Protein AF-A0A3B8SPN1-F1 (afdb_monomer)

Structure (mmCIF, N/CA/C/O backbone):
data_AF-A0A3B8SPN1-F1
#
_entry.id   AF-A0A3B8SPN1-F1
#
loop_
_atom_site.group_PDB
_atom_site.id
_atom_site.type_symbol
_atom_site.label_atom_id
_atom_site.label_alt_id
_atom_site.label_comp_id
_atom_site.label_asym_id
_atom_site.label_entity_id
_atom_site.label_seq_id
_atom_site.pdbx_PDB_ins_code
_atom_site.Cartn_x
_atom_site.Cartn_y
_atom_site.Cartn_z
_atom_site.occupancy
_atom_site.B_iso_or_equiv
_atom_site.auth_seq_id
_atom_site.auth_comp_id
_atom_site.auth_asym_id
_atom_site.auth_atom_id
_atom_site.pdbx_PDB_model_num
ATOM 1 N N . THR A 1 1 ? 6.176 -5.239 -13.328 1.00 84.88 1 THR A N 1
ATOM 2 C CA . THR A 1 1 ? 7.607 -5.396 -13.693 1.00 84.88 1 THR A CA 1
ATOM 3 C C . THR A 1 1 ? 8.193 -4.048 -14.092 1.00 84.88 1 THR A C 1
ATOM 5 O O . THR A 1 1 ? 7.422 -3.110 -14.277 1.00 84.88 1 THR A O 1
ATOM 8 N N . ARG A 1 2 ? 9.526 -3.923 -14.216 1.00 86.31 2 ARG A N 1
ATOM 9 C CA . ARG A 1 2 ? 10.174 -2.670 -14.659 1.00 86.31 2 ARG A CA 1
ATOM 10 C C . ARG A 1 2 ? 9.676 -2.234 -16.042 1.00 86.31 2 ARG A C 1
ATOM 12 O O . ARG A 1 2 ? 9.346 -1.067 -16.229 1.00 86.31 2 ARG A O 1
ATOM 19 N N . ASP A 1 3 ? 9.513 -3.193 -16.950 1.00 89.12 3 ASP A N 1
ATOM 20 C CA . ASP A 1 3 ? 8.977 -2.946 -18.292 1.00 89.12 3 ASP A CA 1
ATOM 21 C C . ASP A 1 3 ? 7.534 -2.433 -18.240 1.00 89.12 3 ASP A C 1
ATOM 23 O O . ASP A 1 3 ? 7.234 -1.395 -18.822 1.00 89.12 3 ASP A O 1
ATOM 27 N N . ALA A 1 4 ? 6.668 -3.059 -17.434 1.00 86.81 4 ALA A N 1
ATOM 28 C CA . ALA A 1 4 ? 5.282 -2.614 -17.270 1.00 86.81 4 ALA A CA 1
ATOM 29 C C . ALA A 1 4 ? 5.168 -1.194 -16.673 1.00 86.81 4 ALA A C 1
ATOM 31 O O . ALA A 1 4 ? 4.238 -0.453 -16.995 1.00 86.81 4 ALA A O 1
ATOM 32 N N . LEU A 1 5 ? 6.100 -0.789 -15.800 1.00 87.75 5 LEU A N 1
ATOM 33 C CA . LEU A 1 5 ? 6.149 0.582 -15.280 1.00 87.75 5 LEU A CA 1
ATOM 34 C C . LEU A 1 5 ? 6.524 1.578 -16.385 1.00 87.75 5 LEU A C 1
ATOM 36 O O . LEU A 1 5 ? 5.853 2.599 -16.538 1.00 87.75 5 LEU A O 1
ATOM 40 N N . ARG A 1 6 ? 7.551 1.258 -17.181 1.00 88.31 6 ARG A N 1
ATOM 41 C CA . ARG A 1 6 ? 7.979 2.090 -18.312 1.00 88.31 6 ARG A CA 1
ATOM 42 C C . ARG A 1 6 ? 6.869 2.219 -19.358 1.00 88.31 6 ARG A C 1
ATOM 44 O O . ARG A 1 6 ? 6.577 3.331 -19.790 1.00 88.31 6 ARG A O 1
ATOM 51 N N . GLU A 1 7 ? 6.197 1.118 -19.697 1.00 89.00 7 GLU A N 1
ATOM 52 C CA . GLU A 1 7 ? 5.037 1.109 -20.600 1.00 89.00 7 GLU A CA 1
ATOM 53 C C . GLU A 1 7 ? 3.900 1.999 -20.086 1.00 89.00 7 GLU A C 1
ATOM 55 O O . GLU A 1 7 ? 3.340 2.780 -20.852 1.00 89.00 7 GLU A O 1
ATOM 60 N N . ARG A 1 8 ? 3.589 1.956 -18.782 1.00 87.69 8 ARG A N 1
ATOM 61 C CA . ARG A 1 8 ? 2.573 2.834 -18.175 1.00 87.69 8 ARG A CA 1
ATOM 62 C C . ARG A 1 8 ? 2.959 4.310 -18.214 1.00 87.69 8 ARG A C 1
ATOM 64 O O . ARG A 1 8 ? 2.076 5.142 -18.399 1.00 87.69 8 ARG A O 1
ATOM 71 N N . LEU A 1 9 ? 4.235 4.647 -18.019 1.00 86.69 9 LEU A N 1
ATOM 72 C CA . LEU A 1 9 ? 4.709 6.032 -18.107 1.00 86.69 9 LEU A CA 1
ATOM 73 C C . LEU A 1 9 ? 4.627 6.557 -19.547 1.00 86.69 9 LEU A C 1
ATOM 75 O O . LEU A 1 9 ? 4.091 7.640 -19.759 1.00 86.69 9 LEU A O 1
ATOM 79 N N . ILE A 1 10 ? 5.050 5.760 -20.533 1.00 86.62 10 ILE A N 1
ATOM 80 C CA . ILE A 1 10 ? 4.930 6.100 -21.962 1.00 86.62 10 ILE A CA 1
ATOM 81 C C . ILE A 1 10 ? 3.456 6.229 -22.370 1.00 86.62 10 ILE A C 1
ATOM 83 O O . ILE A 1 10 ? 3.059 7.194 -23.024 1.00 86.62 10 ILE A O 1
ATOM 87 N N . GLY A 1 11 ? 2.620 5.273 -21.956 1.00 83.12 11 GLY A N 1
ATOM 88 C CA . GLY A 1 11 ? 1.204 5.205 -22.318 1.00 83.12 11 GLY A CA 1
ATOM 89 C C . GLY A 1 11 ? 0.363 6.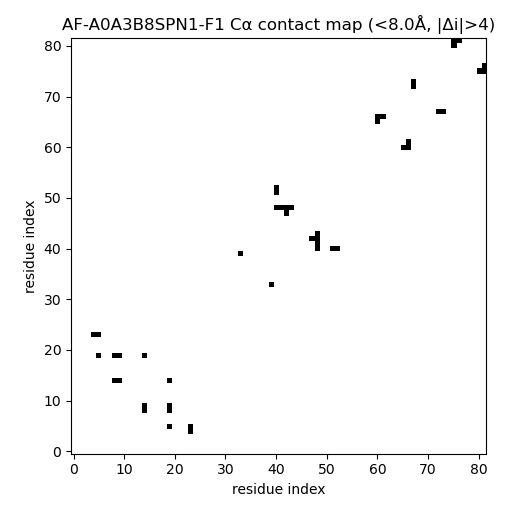379 -21.814 1.00 83.12 11 GLY A C 1
ATOM 90 O O . GLY A 1 11 ? -0.714 6.624 -22.351 1.00 83.12 11 GLY A O 1
ATOM 91 N N . ARG A 1 12 ? 0.854 7.147 -20.831 1.00 82.88 12 ARG A N 1
ATOM 92 C CA . ARG A 1 12 ? 0.201 8.381 -20.367 1.00 82.88 12 ARG A CA 1
ATOM 93 C C . ARG A 1 12 ? 0.286 9.527 -21.380 1.00 82.88 12 ARG A C 1
ATOM 95 O O . ARG A 1 12 ? -0.452 10.487 -21.203 1.00 82.88 12 ARG A O 1
ATOM 102 N N . GLN A 1 13 ? 1.135 9.433 -22.417 1.00 73.25 13 GLN A N 1
ATOM 103 C CA . GLN A 1 13 ? 1.335 10.444 -23.480 1.00 73.25 13 GLN A CA 1
ATOM 104 C C . GLN A 1 13 ? 1.543 11.883 -22.966 1.00 73.25 13 GLN A C 1
ATOM 106 O O . GLN A 1 13 ? 1.245 12.851 -23.659 1.00 73.25 13 GLN A O 1
ATOM 111 N N . GLN A 1 14 ? 2.020 12.031 -21.732 1.00 70.00 14 GLN A N 1
ATOM 112 C CA . GLN A 1 14 ? 2.141 13.320 -21.042 1.00 70.00 14 GLN A CA 1
ATOM 113 C C . GLN A 1 14 ? 3.593 13.720 -20.787 1.00 70.00 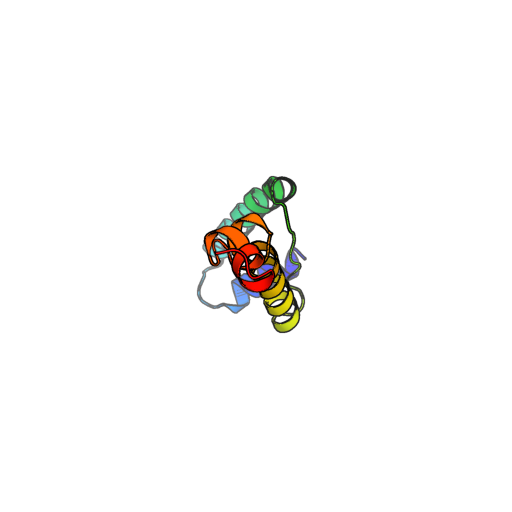14 GLN A C 1
ATOM 115 O O . GLN A 1 14 ? 3.848 14.865 -20.431 1.00 70.00 14 GLN A O 1
ATOM 120 N N . ASP A 1 15 ? 4.529 12.788 -20.967 1.00 77.81 15 ASP A N 1
ATOM 121 C CA . ASP A 1 15 ? 5.919 12.934 -20.564 1.00 77.81 15 ASP A CA 1
ATOM 122 C C . ASP A 1 15 ? 6.839 12.611 -21.756 1.00 77.81 15 ASP A C 1
ATOM 124 O O . ASP A 1 15 ? 6.670 11.584 -22.419 1.00 77.81 15 ASP A O 1
ATOM 128 N N . ASP A 1 16 ? 7.826 13.472 -22.015 1.00 83.56 16 ASP A N 1
ATOM 129 C CA . ASP A 1 16 ? 8.897 13.202 -22.980 1.00 83.56 16 ASP A CA 1
ATOM 130 C C . ASP A 1 16 ? 9.864 12.127 -22.451 1.00 83.56 16 ASP A C 1
ATOM 132 O O . ASP A 1 16 ? 9.915 11.831 -21.253 1.00 83.56 16 ASP A O 1
ATOM 136 N N . SER A 1 17 ? 10.687 11.551 -23.335 1.00 81.81 17 SER A N 1
ATOM 137 C CA . SER A 1 17 ? 11.614 10.457 -22.993 1.00 81.81 17 SER A CA 1
ATOM 138 C C . SER A 1 17 ? 12.549 10.780 -21.821 1.00 81.81 17 SER A C 1
ATOM 140 O O . SER A 1 17 ? 12.787 9.921 -20.973 1.00 81.81 17 SER A O 1
ATOM 142 N N . THR A 1 18 ? 13.017 12.026 -21.721 1.00 84.31 18 THR A N 1
ATOM 143 C CA . THR A 1 18 ? 13.876 12.502 -20.625 1.00 84.31 18 THR A CA 1
ATOM 144 C C . THR A 1 18 ? 13.153 12.520 -19.277 1.00 84.31 18 THR A C 1
ATOM 146 O O . THR A 1 18 ? 13.753 12.203 -18.251 1.00 84.31 18 THR A O 1
ATOM 149 N N . ILE A 1 19 ? 11.855 12.838 -19.268 1.00 86.88 19 ILE A N 1
ATOM 150 C CA . ILE A 1 19 ? 11.010 12.836 -18.066 1.00 86.88 19 ILE A CA 1
ATOM 151 C C . ILE A 1 19 ? 10.700 11.396 -17.645 1.00 86.88 19 ILE A C 1
ATOM 153 O O . ILE A 1 19 ? 10.706 11.086 -16.453 1.00 86.88 19 ILE A O 1
ATOM 157 N N . ILE A 1 20 ? 10.471 10.499 -18.609 1.00 86.88 20 ILE A N 1
ATOM 158 C CA . ILE A 1 20 ? 10.249 9.073 -18.335 1.00 86.88 20 ILE A CA 1
ATOM 159 C C . ILE A 1 20 ? 11.470 8.463 -17.645 1.00 86.88 20 ILE A C 1
ATOM 161 O O . ILE A 1 20 ? 11.308 7.784 -16.634 1.00 86.88 20 ILE A O 1
ATOM 165 N N . ASP A 1 21 ? 12.682 8.719 -18.141 1.00 87.31 21 ASP A N 1
ATOM 166 C CA . ASP A 1 21 ? 13.899 8.182 -17.525 1.00 87.31 21 ASP A CA 1
ATOM 167 C C . ASP A 1 21 ? 14.132 8.756 -16.115 1.00 87.31 21 ASP A C 1
ATOM 169 O O . ASP A 1 21 ? 14.473 8.000 -15.204 1.00 87.31 21 ASP A O 1
ATOM 173 N N . ALA A 1 22 ? 13.852 10.047 -15.896 1.00 89.00 22 ALA A N 1
ATOM 174 C CA . ALA A 1 22 ? 13.902 10.652 -14.562 1.00 89.00 22 ALA A CA 1
ATOM 175 C C . ALA A 1 22 ? 12.905 9.999 -13.586 1.00 89.00 22 ALA A C 1
ATOM 177 O O . ALA A 1 22 ? 13.263 9.665 -12.460 1.00 89.00 22 ALA A O 1
ATOM 178 N N . ARG A 1 23 ? 11.669 9.737 -14.027 1.00 88.81 23 ARG A N 1
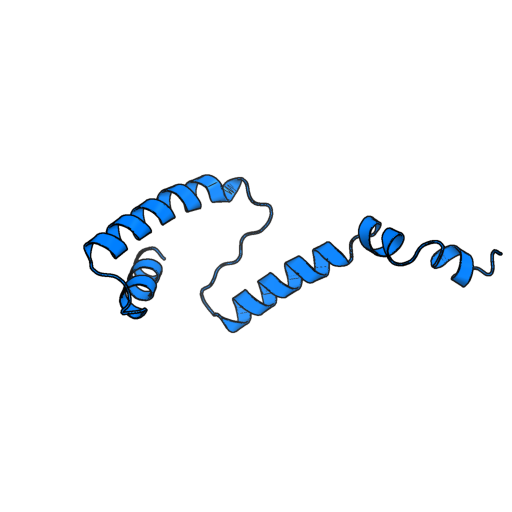ATOM 179 C CA . ARG A 1 23 ? 10.657 9.046 -13.210 1.00 88.81 23 ARG A CA 1
ATOM 180 C C . ARG A 1 23 ? 10.979 7.577 -12.960 1.00 88.81 23 ARG A C 1
ATOM 182 O O . ARG A 1 23 ? 10.632 7.049 -11.909 1.00 88.81 23 ARG A O 1
ATOM 189 N N . MET A 1 24 ? 11.628 6.903 -13.907 1.00 90.81 24 MET A N 1
ATOM 190 C CA . MET A 1 24 ? 12.120 5.542 -13.688 1.00 90.81 24 MET A CA 1
ATOM 191 C C . MET A 1 24 ? 13.213 5.512 -12.613 1.00 90.81 24 MET A C 1
ATOM 193 O O . MET A 1 24 ? 13.247 4.560 -11.842 1.00 90.81 24 MET A O 1
ATOM 197 N N . ALA A 1 25 ? 14.064 6.542 -12.534 1.00 89.50 25 ALA A N 1
ATOM 198 C CA . ALA A 1 25 ? 15.052 6.677 -11.463 1.00 89.50 25 ALA A CA 1
ATOM 199 C C . ALA A 1 25 ? 14.393 6.976 -10.101 1.00 89.50 25 ALA A C 1
ATOM 201 O O . ALA A 1 25 ? 14.718 6.330 -9.112 1.00 89.50 25 ALA A O 1
ATOM 202 N N . GLU A 1 26 ? 13.402 7.871 -10.054 1.00 88.81 26 GLU A N 1
ATOM 203 C CA . GLU A 1 26 ? 12.613 8.137 -8.836 1.00 88.81 26 GLU A CA 1
ATOM 204 C C . GLU A 1 26 ? 11.885 6.877 -8.328 1.00 88.81 26 GLU A C 1
ATOM 206 O O . GLU A 1 26 ? 11.776 6.629 -7.122 1.00 88.81 26 GLU A O 1
ATOM 211 N N . ALA A 1 27 ? 11.403 6.038 -9.250 1.00 88.81 27 ALA A N 1
ATOM 212 C CA . ALA A 1 27 ? 10.788 4.766 -8.900 1.00 88.81 27 ALA A CA 1
ATOM 213 C C . ALA A 1 27 ? 11.779 3.809 -8.221 1.00 88.81 27 ALA A C 1
ATOM 215 O O . ALA A 1 27 ? 11.369 3.076 -7.324 1.00 88.81 27 ALA A O 1
ATOM 216 N N . ASP A 1 28 ? 13.058 3.833 -8.604 1.00 88.31 28 ASP A N 1
ATOM 217 C CA . ASP A 1 28 ? 14.092 3.007 -7.978 1.00 88.31 28 ASP A CA 1
ATOM 218 C C . ASP A 1 28 ? 14.313 3.434 -6.519 1.00 88.31 28 ASP A C 1
ATOM 220 O O . ASP A 1 28 ? 14.205 2.596 -5.621 1.00 88.31 28 ASP A O 1
ATOM 224 N N . GLU A 1 29 ? 14.467 4.738 -6.263 1.00 89.06 29 GLU A N 1
ATOM 225 C CA . GLU A 1 29 ? 14.574 5.284 -4.899 1.00 89.06 29 GLU A CA 1
ATOM 226 C C . GLU A 1 29 ? 13.347 4.928 -4.043 1.00 89.06 29 GLU A C 1
ATOM 228 O O . GLU A 1 29 ? 13.458 4.540 -2.879 1.00 89.06 29 GLU A O 1
ATOM 233 N N . THR A 1 30 ? 12.151 5.007 -4.631 1.00 83.94 30 THR A N 1
ATOM 234 C CA . THR A 1 30 ? 10.899 4.682 -3.934 1.00 83.94 30 THR A CA 1
ATOM 235 C C . THR A 1 30 ? 10.802 3.191 -3.593 1.00 83.94 30 THR A C 1
ATOM 237 O O . THR A 1 30 ? 10.368 2.830 -2.496 1.00 83.94 30 THR A O 1
ATOM 240 N N . ILE A 1 31 ? 11.204 2.308 -4.513 1.00 88.75 31 ILE A N 1
ATOM 241 C CA . ILE A 1 31 ? 11.162 0.851 -4.316 1.00 88.75 31 ILE A CA 1
ATOM 242 C C . ILE A 1 31 ? 12.176 0.413 -3.254 1.00 88.75 31 ILE A C 1
ATOM 244 O O . ILE A 1 31 ? 11.860 -0.466 -2.452 1.00 88.75 31 ILE A O 1
ATOM 248 N N . GLU A 1 32 ? 13.349 1.045 -3.180 1.00 92.62 32 GLU A N 1
ATOM 249 C CA . GLU A 1 32 ? 14.330 0.790 -2.114 1.00 92.62 32 GLU A CA 1
ATOM 250 C C . GLU A 1 32 ? 13.768 1.073 -0.717 1.00 92.62 32 GLU A C 1
ATOM 252 O O . GLU A 1 32 ? 14.115 0.392 0.250 1.00 92.62 32 GLU A O 1
ATOM 257 N N . GLN A 1 33 ? 12.854 2.039 -0.605 1.00 92.06 33 GLN A N 1
ATOM 258 C CA . GLN A 1 33 ? 12.184 2.3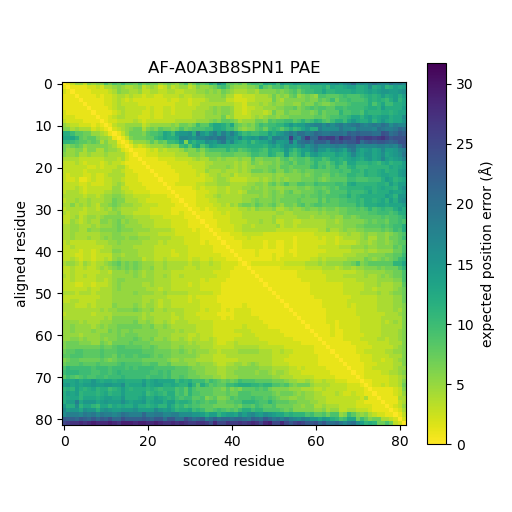64 0.652 1.00 92.06 33 GLN A CA 1
ATOM 259 C C . GLN A 1 33 ? 10.967 1.477 0.946 1.00 92.06 33 GLN A C 1
ATOM 261 O O . GLN A 1 33 ? 10.479 1.495 2.078 1.00 92.06 33 GLN A O 1
ATOM 266 N N . ALA A 1 34 ? 10.492 0.667 -0.010 1.00 91.56 34 ALA A N 1
ATOM 267 C CA . ALA A 1 34 ? 9.309 -0.184 0.153 1.00 91.56 34 ALA A CA 1
ATOM 268 C C . ALA A 1 34 ? 9.326 -1.086 1.411 1.00 91.56 34 ALA A C 1
ATOM 270 O O . ALA A 1 34 ? 8.270 -1.217 2.036 1.00 91.56 34 ALA A O 1
ATOM 271 N N . PRO A 1 35 ? 10.467 -1.661 1.85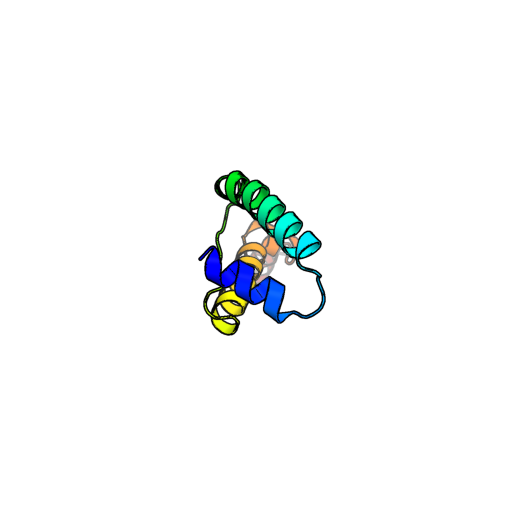7 1.00 96.12 35 PRO A N 1
ATOM 272 C CA . PRO A 1 35 ? 10.546 -2.442 3.099 1.00 96.12 35 PRO A CA 1
ATOM 273 C C . PRO A 1 35 ? 10.122 -1.707 4.376 1.00 96.12 35 PRO A C 1
ATOM 275 O O . PRO A 1 35 ? 9.835 -2.362 5.373 1.00 96.12 35 PRO A O 1
ATOM 278 N N . HIS A 1 36 ? 10.056 -0.374 4.360 1.00 95.44 36 HIS A N 1
ATOM 279 C CA . HIS A 1 36 ? 9.623 0.429 5.507 1.00 95.44 36 HIS A CA 1
ATOM 280 C C . HIS A 1 36 ? 8.100 0.619 5.589 1.00 95.44 36 HIS A C 1
ATOM 282 O O . HIS A 1 36 ? 7.616 1.235 6.536 1.00 95.44 36 HIS A O 1
ATOM 288 N N . PHE A 1 37 ? 7.337 0.125 4.610 1.00 94.38 37 PHE A N 1
ATOM 289 C CA . PHE A 1 37 ? 5.880 0.239 4.581 1.00 94.38 37 PHE A CA 1
ATOM 290 C C . PHE A 1 37 ? 5.205 -1.021 5.124 1.00 94.38 37 PHE A C 1
ATOM 292 O O . PHE A 1 37 ? 5.611 -2.140 4.822 1.00 94.38 37 PHE A O 1
ATOM 299 N N . ASP A 1 38 ? 4.104 -0.836 5.855 1.00 95.50 38 ASP A N 1
ATOM 300 C CA . ASP A 1 38 ? 3.360 -1.937 6.482 1.00 95.50 38 ASP A CA 1
ATOM 301 C C . ASP A 1 38 ? 2.584 -2.819 5.483 1.00 95.50 38 ASP A C 1
ATOM 303 O O . ASP A 1 38 ? 2.258 -3.966 5.787 1.00 95.50 38 ASP A O 1
ATOM 307 N N . TYR A 1 39 ? 2.238 -2.283 4.306 1.00 95.75 39 TYR A N 1
ATOM 308 C CA . TYR A 1 39 ? 1.415 -2.968 3.307 1.00 95.75 39 TYR A CA 1
ATOM 309 C C . TYR A 1 39 ? 1.946 -2.741 1.900 1.00 95.75 39 TYR A C 1
ATOM 311 O O . TYR A 1 39 ? 2.217 -1.605 1.511 1.00 95.75 39 TYR A O 1
ATOM 319 N N . TRP A 1 40 ? 1.990 -3.810 1.106 1.00 95.12 40 TRP A N 1
ATOM 320 C CA . TRP A 1 40 ? 2.321 -3.759 -0.316 1.00 95.12 40 TRP A CA 1
ATOM 321 C C . TRP A 1 40 ? 1.111 -4.168 -1.152 1.00 95.12 40 TRP A C 1
ATOM 323 O O . TRP A 1 40 ? 0.492 -5.203 -0.905 1.00 95.12 40 TRP A O 1
ATOM 333 N N . VAL A 1 41 ? 0.780 -3.351 -2.153 1.00 95.75 41 VAL A N 1
ATOM 334 C CA . VAL A 1 41 ? -0.296 -3.614 -3.116 1.00 95.75 41 VAL A CA 1
ATOM 335 C C . VAL A 1 41 ? 0.326 -3.708 -4.499 1.00 95.75 41 VAL A C 1
ATOM 337 O O . VAL A 1 41 ? 0.872 -2.730 -5.010 1.00 95.75 41 VAL A O 1
ATOM 340 N N . ILE A 1 42 ? 0.243 -4.888 -5.110 1.00 94.12 42 ILE A N 1
ATOM 341 C CA . ILE A 1 42 ? 0.732 -5.105 -6.470 1.00 94.12 42 ILE A CA 1
ATOM 342 C C . ILE A 1 42 ? -0.360 -4.695 -7.454 1.00 94.12 42 ILE A C 1
ATOM 344 O O . ILE A 1 42 ? -1.424 -5.308 -7.524 1.00 94.12 42 ILE A O 1
ATOM 348 N N . ASN A 1 43 ? -0.094 -3.636 -8.214 1.00 93.81 43 ASN A N 1
ATOM 349 C CA . ASN A 1 43 ? -1.027 -3.104 -9.200 1.00 93.81 43 ASN A CA 1
ATOM 350 C C . ASN A 1 43 ? -0.825 -3.764 -10.570 1.00 93.81 43 ASN A C 1
ATOM 352 O O . ASN A 1 43 ? -0.355 -3.110 -11.502 1.00 93.81 43 ASN A O 1
ATOM 356 N N . ASP A 1 44 ? -1.153 -5.050 -10.678 1.00 91.81 44 ASP A N 1
ATOM 357 C CA . ASP A 1 44 ? -1.178 -5.770 -11.962 1.00 91.81 44 ASP A CA 1
ATOM 358 C C . ASP A 1 44 ? -2.558 -5.663 -12.632 1.00 91.81 44 ASP A C 1
ATOM 360 O O . ASP A 1 44 ? -2.637 -5.376 -13.825 1.00 91.81 44 ASP A O 1
ATOM 364 N N . ASP A 1 45 ? -3.631 -5.779 -11.842 1.00 95.44 45 ASP A N 1
ATOM 365 C CA . ASP A 1 45 ? -5.014 -5.489 -12.234 1.00 95.44 45 ASP A CA 1
ATOM 366 C C . ASP A 1 45 ? -5.557 -4.309 -11.417 1.00 95.44 45 ASP A C 1
ATOM 368 O O . ASP A 1 45 ? -5.462 -4.292 -10.185 1.00 95.44 45 ASP A O 1
ATOM 372 N N . PHE A 1 46 ? -6.118 -3.312 -12.106 1.00 91.62 46 PHE A N 1
ATOM 373 C CA . PHE A 1 46 ? -6.520 -2.054 -11.478 1.00 91.62 46 PHE A CA 1
ATOM 374 C C . PHE A 1 46 ? -7.676 -2.231 -10.489 1.00 91.62 46 PHE A C 1
ATOM 376 O O . PHE A 1 46 ? -7.617 -1.701 -9.378 1.00 91.62 46 PHE A O 1
ATOM 383 N N . GLU A 1 47 ? -8.716 -2.976 -10.867 1.00 97.44 47 GLU A N 1
ATOM 384 C CA . GLU A 1 47 ? -9.903 -3.156 -10.027 1.00 97.44 47 GLU A CA 1
ATOM 385 C C . GLU A 1 47 ? -9.564 -3.954 -8.766 1.00 97.44 47 GLU A C 1
ATOM 387 O O . GLU A 1 47 ? -9.969 -3.590 -7.655 1.00 97.44 47 GLU A O 1
ATOM 392 N N . MET A 1 48 ? -8.736 -4.990 -8.910 1.00 97.94 48 MET A N 1
ATOM 393 C CA . MET A 1 48 ? -8.220 -5.761 -7.786 1.00 97.94 48 MET A CA 1
ATOM 394 C C . MET A 1 48 ? -7.370 -4.893 -6.850 1.00 97.94 48 MET A C 1
ATOM 396 O O . MET A 1 48 ? -7.610 -4.886 -5.639 1.00 97.94 48 MET A O 1
ATOM 400 N N . ALA A 1 49 ? -6.411 -4.132 -7.386 1.00 97.94 49 ALA A N 1
ATOM 401 C CA . ALA A 1 49 ? -5.538 -3.271 -6.590 1.00 97.94 49 ALA A CA 1
ATOM 402 C C . ALA A 1 49 ? -6.326 -2.173 -5.858 1.00 97.94 49 ALA A C 1
ATOM 404 O O . ALA A 1 49 ? -6.080 -1.896 -4.680 1.00 97.94 49 ALA A O 1
ATOM 405 N N . LEU A 1 50 ? -7.332 -1.589 -6.516 1.00 98.00 50 LEU A N 1
ATOM 406 C CA . LEU A 1 50 ? -8.246 -0.627 -5.906 1.00 98.00 50 LEU A CA 1
ATOM 407 C C . LEU A 1 50 ? -9.045 -1.262 -4.760 1.00 98.00 50 LEU A C 1
ATOM 409 O O . LEU A 1 50 ? -9.198 -0.652 -3.697 1.00 98.00 50 LEU A O 1
ATOM 413 N N . GLY A 1 51 ? -9.545 -2.484 -4.953 1.00 98.38 51 GLY A N 1
ATOM 414 C CA . GLY A 1 51 ? -10.237 -3.250 -3.919 1.00 98.38 51 GLY A CA 1
ATOM 415 C C . GLY A 1 51 ? -9.350 -3.538 -2.704 1.00 98.38 51 GLY A C 1
ATOM 416 O O . GLY A 1 51 ? -9.769 -3.322 -1.562 1.00 98.38 51 GLY A O 1
ATOM 417 N N . GLN A 1 52 ? -8.105 -3.953 -2.936 1.00 98.44 52 GLN A N 1
ATOM 418 C CA . GLN A 1 52 ? -7.114 -4.201 -1.884 1.00 98.44 52 GLN A CA 1
ATOM 419 C C . GLN A 1 52 ? -6.788 -2.920 -1.106 1.00 98.44 52 GLN A C 1
ATOM 421 O O . GLN A 1 52 ? -6.862 -2.909 0.124 1.00 98.44 52 GLN A O 1
ATOM 426 N N . LEU A 1 53 ? -6.529 -1.811 -1.806 1.00 98.06 53 LEU A N 1
ATOM 427 C CA . LEU A 1 53 ? -6.251 -0.517 -1.182 1.00 98.06 53 LEU A CA 1
ATOM 428 C C . LEU A 1 53 ? -7.426 -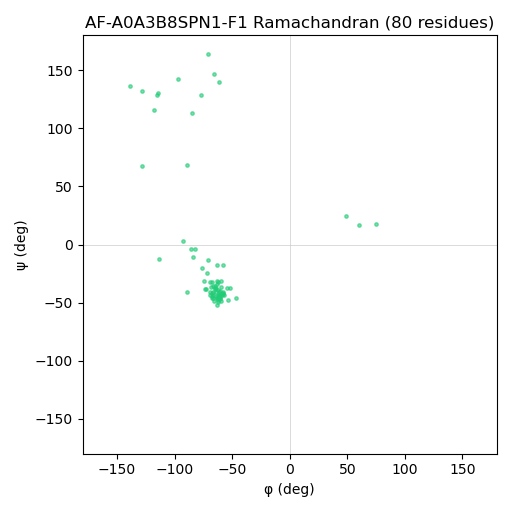0.032 -0.318 1.00 98.06 53 LEU A C 1
ATOM 430 O O . LEU A 1 53 ? -7.234 0.366 0.835 1.00 98.06 53 LEU A O 1
ATOM 434 N N . LYS A 1 54 ? -8.660 -0.112 -0.837 1.00 98.19 54 LYS A N 1
ATOM 435 C CA . LYS A 1 54 ? -9.875 0.203 -0.064 1.00 98.19 54 LYS A CA 1
ATOM 436 C C . LYS A 1 54 ? -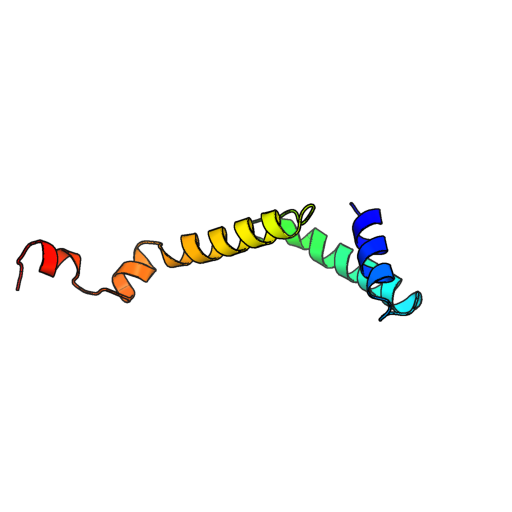9.964 -0.659 1.192 1.00 98.19 54 LYS A C 1
ATOM 438 O O . LYS A 1 54 ? -10.261 -0.138 2.265 1.00 98.19 54 LYS A O 1
ATOM 443 N N . SER A 1 55 ? -9.675 -1.952 1.071 1.00 98.06 55 SER A N 1
ATOM 444 C CA . SER A 1 55 ? -9.748 -2.904 2.182 1.00 98.06 55 SER A CA 1
ATOM 445 C C . SER A 1 55 ? -8.747 -2.579 3.289 1.00 98.06 55 SER A C 1
ATOM 447 O O . SER A 1 55 ? -9.122 -2.609 4.460 1.00 98.06 55 SER A O 1
ATOM 449 N N . ILE A 1 56 ? -7.518 -2.183 2.944 1.00 98.00 56 ILE A N 1
ATOM 450 C CA . ILE A 1 56 ? -6.507 -1.732 3.916 1.00 98.00 56 ILE A CA 1
ATOM 451 C C . ILE A 1 56 ? -7.019 -0.513 4.693 1.00 98.00 56 ILE A C 1
ATOM 453 O O . ILE A 1 56 ? -7.001 -0.503 5.925 1.00 98.00 56 ILE A O 1
ATOM 457 N N . ILE A 1 57 ? -7.548 0.495 3.993 1.00 97.19 57 ILE A N 1
ATOM 458 C CA . ILE A 1 57 ? -8.073 1.717 4.623 1.00 97.19 57 ILE A CA 1
ATOM 459 C C . ILE A 1 57 ? -9.273 1.403 5.522 1.00 97.19 57 ILE A C 1
ATOM 461 O O . ILE A 1 57 ? -9.369 1.927 6.635 1.00 97.19 57 ILE A O 1
ATOM 465 N N . ILE A 1 58 ? -10.197 0.564 5.051 1.00 97.62 58 ILE A N 1
ATOM 466 C CA . ILE A 1 58 ? -11.378 0.158 5.818 1.00 97.62 58 ILE A CA 1
ATOM 467 C C . ILE A 1 58 ? -10.934 -0.598 7.069 1.00 97.62 58 ILE A C 1
ATOM 469 O O . ILE A 1 58 ? -11.292 -0.185 8.167 1.00 97.62 58 ILE A O 1
ATOM 473 N N . SER A 1 59 ? -10.094 -1.625 6.929 1.00 97.56 59 SER A N 1
ATOM 474 C CA . SER A 1 59 ? -9.542 -2.396 8.050 1.00 97.56 59 SER A CA 1
ATOM 475 C C . SER A 1 59 ? -8.875 -1.490 9.086 1.00 97.56 59 SER A C 1
ATOM 477 O O . SER A 1 59 ? -9.203 -1.547 10.274 1.00 97.56 59 SER A O 1
ATOM 479 N N . HIS A 1 60 ? -8.025 -0.559 8.638 1.00 95.88 60 HIS A N 1
ATOM 480 C CA . HIS A 1 60 ? -7.368 0.380 9.537 1.00 95.88 60 HIS A CA 1
ATOM 481 C C . HIS A 1 60 ? -8.357 1.299 10.262 1.00 95.88 60 HIS A C 1
ATOM 483 O O . HIS A 1 60 ? -8.086 1.671 11.394 1.00 95.88 60 HIS A O 1
ATOM 489 N N . ARG A 1 61 ? -9.501 1.658 9.661 1.00 95.75 61 ARG A N 1
ATOM 490 C CA . ARG A 1 61 ? -10.561 2.457 10.311 1.00 95.75 61 ARG A CA 1
ATOM 491 C C . ARG A 1 61 ? -11.416 1.657 11.295 1.00 95.75 61 ARG A C 1
ATOM 493 O O . ARG A 1 61 ? -12.053 2.278 12.145 1.00 95.75 61 ARG A O 1
ATOM 500 N N . GLN A 1 62 ? -11.423 0.329 11.184 1.00 96.56 62 GLN A N 1
ATOM 501 C CA . GLN A 1 62 ? -12.184 -0.566 12.055 1.00 96.56 62 GLN A CA 1
ATOM 502 C C . GLN A 1 62 ? -11.385 -1.072 13.266 1.00 96.56 62 GLN A C 1
ATOM 504 O O . GLN A 1 62 ? -11.923 -1.864 14.043 1.00 96.56 62 GLN A O 1
ATOM 509 N N . ARG A 1 63 ? -10.129 -0.643 13.488 1.00 96.44 63 ARG A N 1
ATOM 510 C CA . ARG A 1 63 ? -9.406 -1.076 14.696 1.00 96.44 63 ARG A CA 1
ATOM 511 C C . ARG A 1 63 ? -10.103 -0.509 15.931 1.00 96.44 63 ARG A C 1
ATOM 513 O O . ARG A 1 63 ? -10.635 0.605 15.942 1.00 96.44 63 ARG A O 1
ATOM 520 N N . ARG A 1 64 ? -10.049 -1.288 17.013 1.00 94.19 64 ARG A N 1
ATOM 521 C CA . ARG A 1 64 ? -10.720 -0.978 18.283 1.00 94.19 64 ARG A CA 1
ATOM 522 C C . ARG A 1 64 ? -10.518 0.475 18.749 1.00 94.19 64 ARG A C 1
ATOM 524 O O . ARG A 1 64 ? -11.530 1.088 19.073 1.00 94.19 64 ARG A O 1
ATOM 53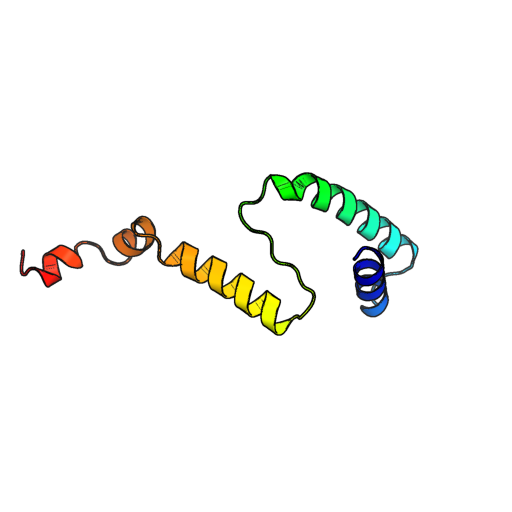1 N N . PRO A 1 65 ? -9.301 1.064 18.731 1.00 94.81 65 PRO A N 1
ATOM 532 C CA . PRO A 1 65 ? -9.122 2.447 19.168 1.00 94.81 65 PRO A CA 1
ATOM 533 C C . PRO A 1 65 ? -9.926 3.464 18.344 1.00 94.81 65 PRO A C 1
ATOM 535 O O . PRO A 1 65 ? -10.503 4.379 18.923 1.00 94.81 65 PRO A O 1
ATOM 538 N N . GLN A 1 66 ? -10.023 3.309 17.014 1.00 94.75 66 GLN A N 1
ATOM 539 C CA . GLN A 1 66 ? -10.792 4.259 16.197 1.00 94.75 66 GLN A CA 1
ATOM 540 C C . GLN A 1 66 ? -12.297 4.089 16.386 1.00 94.75 66 GLN A C 1
ATOM 542 O O . GLN A 1 66 ? -13.023 5.080 16.430 1.00 94.75 66 GLN A O 1
ATOM 547 N N . ILE A 1 67 ? -12.773 2.847 16.510 1.00 94.81 67 ILE A N 1
ATOM 548 C CA . ILE A 1 67 ? -14.196 2.578 16.744 1.00 94.81 67 ILE A CA 1
ATOM 549 C C . ILE A 1 67 ? -14.629 3.076 18.122 1.00 94.81 67 ILE A C 1
ATOM 551 O O . ILE A 1 67 ? -15.657 3.739 18.219 1.00 94.81 67 ILE A O 1
ATOM 555 N N . GLN A 1 68 ? -13.829 2.838 19.165 1.00 93.25 68 GLN A N 1
ATOM 556 C CA . GLN A 1 68 ? -14.100 3.353 20.510 1.00 93.25 68 GLN A CA 1
ATOM 557 C C . GLN A 1 68 ? -14.119 4.884 20.543 1.00 93.25 68 GLN A C 1
ATOM 559 O O . GLN A 1 68 ? -15.009 5.460 21.159 1.00 93.25 68 GLN A O 1
ATOM 564 N N . ALA A 1 69 ? -13.196 5.544 19.836 1.00 93.38 69 ALA A N 1
ATOM 565 C CA . ALA A 1 69 ? -13.190 7.002 19.734 1.00 93.38 69 ALA A CA 1
ATOM 566 C C . ALA A 1 69 ? -14.434 7.555 19.012 1.00 93.38 69 ALA A C 1
ATOM 568 O O . ALA A 1 69 ? -14.962 8.591 19.405 1.00 93.38 69 ALA A O 1
ATOM 569 N N . LYS A 1 70 ? -14.925 6.871 17.967 1.00 93.56 70 LYS A N 1
ATOM 570 C CA . LYS A 1 70 ? -16.145 7.268 17.236 1.00 93.56 70 LYS A CA 1
ATOM 571 C C . LYS A 1 70 ? -17.436 6.971 17.995 1.00 93.56 70 LYS A C 1
ATOM 573 O O . LYS A 1 70 ? -18.423 7.680 17.818 1.00 93.56 70 LYS A O 1
ATOM 578 N N . HIS A 1 71 ? -17.441 5.914 18.798 1.00 92.81 71 HIS A N 1
ATOM 579 C CA . HIS A 1 71 ? -18.614 5.435 19.518 1.00 92.81 71 HIS A CA 1
ATOM 580 C C . HIS A 1 71 ? -18.295 5.270 21.012 1.00 92.81 71 HIS A C 1
ATOM 582 O O . HIS A 1 71 ? -18.269 4.140 21.517 1.00 92.81 71 HIS A O 1
ATOM 588 N N . PRO A 1 72 ? -18.053 6.382 21.734 1.00 90.19 72 PRO A N 1
ATOM 589 C CA . PRO A 1 72 ? -17.790 6.323 23.163 1.00 90.19 72 PRO A CA 1
ATOM 590 C C . PRO A 1 72 ? -19.001 5.729 23.886 1.00 90.19 72 PRO A C 1
ATOM 592 O O . PRO A 1 72 ? -20.156 6.002 23.540 1.00 90.19 72 PRO A O 1
ATOM 595 N N . ASN A 1 73 ? -18.724 4.882 24.875 1.00 89.31 73 ASN A N 1
ATOM 596 C CA . ASN A 1 73 ? -19.717 4.237 25.736 1.00 89.31 73 ASN A CA 1
ATOM 597 C C . ASN A 1 73 ? -20.718 3.346 24.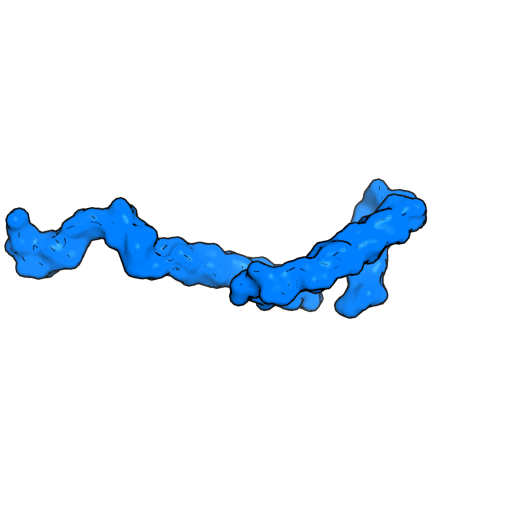970 1.00 89.31 73 ASN A C 1
ATOM 599 O O . ASN A 1 73 ? -21.764 2.990 25.502 1.00 89.31 73 ASN A O 1
ATOM 603 N N . PHE A 1 74 ? -20.431 2.961 23.716 1.00 88.69 74 PHE A N 1
ATOM 604 C CA . PHE A 1 74 ? -21.321 2.094 22.930 1.00 88.69 74 PHE A CA 1
ATOM 605 C C . PHE A 1 74 ? -21.583 0.752 23.617 1.00 88.69 74 PHE A C 1
ATOM 607 O O . PHE A 1 74 ? -22.722 0.299 23.664 1.00 88.69 74 PHE A O 1
ATOM 614 N N . LEU A 1 75 ? -20.540 0.146 24.190 1.00 87.12 75 LEU A N 1
ATOM 615 C CA . LEU A 1 75 ? -20.668 -1.110 24.927 1.00 87.12 75 LEU A CA 1
ATOM 616 C C . LEU A 1 75 ? -21.426 -0.928 26.247 1.00 87.12 75 LEU A C 1
ATOM 618 O O . LEU A 1 75 ? -22.275 -1.750 26.561 1.00 87.12 75 LEU A O 1
ATOM 622 N N . GLU A 1 76 ? -21.175 0.155 26.985 1.00 90.00 76 GLU A N 1
ATOM 623 C CA . GLU A 1 76 ? -21.892 0.468 28.233 1.00 90.00 76 GLU A CA 1
ATOM 624 C C . GLU A 1 76 ? -23.391 0.652 27.976 1.00 90.00 76 GLU A C 1
ATOM 626 O O . GLU A 1 76 ? -24.213 0.030 28.646 1.00 90.00 76 GLU A O 1
ATOM 631 N N . LYS A 1 77 ? -23.741 1.394 26.915 1.00 89.88 77 LYS A N 1
ATOM 632 C CA . LYS A 1 77 ? -25.125 1.549 26.446 1.00 89.88 77 LYS A CA 1
ATOM 633 C C . LYS A 1 77 ? -25.759 0.216 26.061 1.00 89.88 77 LYS A C 1
ATOM 635 O O . LYS A 1 77 ? -26.917 -0.017 26.391 1.00 89.88 77 LYS A O 1
ATOM 640 N N . LEU A 1 78 ? -25.021 -0.655 25.369 1.00 91.12 78 LEU A N 1
ATOM 641 C CA . LEU A 1 78 ? -25.524 -1.969 24.962 1.00 91.12 78 LEU A CA 1
ATOM 642 C C . LEU A 1 78 ? -25.766 -2.894 26.167 1.00 91.12 78 LEU A C 1
ATOM 644 O O . LEU A 1 78 ? -26.688 -3.703 26.139 1.00 91.12 78 LEU A O 1
ATOM 648 N N . LEU A 1 79 ? -24.964 -2.748 27.224 1.00 93.94 79 LEU A N 1
ATOM 649 C CA . LEU A 1 79 ? -25.091 -3.484 28.486 1.00 93.94 79 LEU A CA 1
ATOM 650 C C . LEU A 1 79 ? -26.128 -2.876 29.449 1.00 93.94 79 LEU A C 1
ATOM 652 O O . LEU A 1 79 ? -26.391 -3.454 30.501 1.00 93.94 79 LEU A O 1
ATOM 656 N N . GLY A 1 80 ? -26.735 -1.737 29.100 1.00 87.56 80 GLY A N 1
ATOM 657 C CA . GLY A 1 80 ? -27.727 -1.058 29.938 1.00 87.56 80 GLY A CA 1
ATOM 658 C C . GLY A 1 80 ? -27.133 -0.319 31.140 1.00 87.56 80 GLY A C 1
ATOM 659 O O . GLY A 1 80 ? -27.862 0.001 32.077 1.00 87.56 80 GLY A O 1
ATOM 660 N N . HIS A 1 81 ? -25.828 -0.047 31.129 1.00 80.00 81 HIS A N 1
ATOM 661 C CA . HIS A 1 81 ? -25.199 0.815 32.123 1.00 80.00 81 HIS A CA 1
ATOM 662 C C . HIS A 1 81 ? -25.508 2.283 31.783 1.00 80.00 81 HIS A C 1
ATOM 664 O O . HIS A 1 81 ? -25.353 2.694 30.629 1.00 80.00 81 HIS A O 1
ATOM 670 N N . GLN A 1 82 ? -26.015 3.033 32.770 1.00 62.09 82 GLN A N 1
ATOM 671 C CA . GLN A 1 82 ? -26.239 4.482 32.677 1.00 62.09 82 GLN A CA 1
ATOM 672 C C . GLN A 1 82 ? -24.949 5.249 32.945 1.00 62.09 82 GLN A C 1
ATOM 674 O O . GLN A 1 82 ? -24.258 4.881 33.922 1.00 62.09 82 GLN A O 1
#

Solvent-accessible surface area (backbone atoms only — not comparable to full-atom values): 5022 Å² total; per-residue (Å²): 103,74,65,58,51,51,51,54,51,55,71,62,75,78,58,55,74,72,54,47,54,51,51,55,51,53,49,51,62,52,56,72,50,46,85,78,52,98,75,88,79,74,76,84,47,68,70,60,32,51,51,52,53,50,47,53,54,50,54,66,55,62,38,67,73,52,43,44,69,76,42,70,64,51,67,43,54,73,70,68,54,130

Foldseek 3Di:
DLVVLLVVVVVVVPDDPVRSVVVSVVVVVVVVCVVVDPDDADPPDPVVSVVVVVVVVVVVCPPPVNVCVVPPCVVVVVVVHD

Radius of gyration: 20.9 Å; Cα contacts (8 Å, |Δi|>4): 24; chains: 1; bounding box: 43×19×56 Å

Mean predicted aligned error: 6.11 Å

pLDDT: mean 90.57, std 6.53, range [62.09, 98.44]

Nearest PDB structures (foldseek):
  8egl-assembly1_K  TM=9.167E-01  e=9.351E-04  Pseudomonas aeruginosa PAO1
  7s5e-assembly3_E  TM=8.975E-01  e=3.798E-03  Stenotrophomonas maltophilia K279a
  2an9-assembly1_A  TM=8.304E-01  e=2.869E-03  Escherichia coli
  2anc-assembly1_F  TM=7.971E-01  e=4.686E-03  Escherichia coli
  2f3r-assembly1_A  TM=8.754E-01  e=1.774E-02  Escherichia coli

Sequence (82 aa):
TRDALRERLIGRQQDDSTIIDARMAEADETIEQAPHFDYWVINDDFEMALGQLKSIIISHRQRRPQIQAKHPNFLEKLLGHQ

Secondary structure (DSSP, 8-state):
-HHHHHHHHHHTS-S-HHHHHHHHHHHHHHHHHGGGSS-----SSHHHHHHHHHHHHHHHHTSHHHHHHHSTTHHHHHTT--